Protein AF-A0A7X7B9V8-F1 (afdb_monomer)

Structure (mmCIF, N/CA/C/O backbone):
data_AF-A0A7X7B9V8-F1
#
_entry.id   AF-A0A7X7B9V8-F1
#
loop_
_atom_site.group_PDB
_atom_site.id
_atom_site.type_symbol
_atom_site.label_atom_id
_atom_site.label_alt_id
_atom_site.label_comp_id
_atom_site.label_asym_id
_atom_site.label_entity_id
_atom_site.label_seq_id
_atom_site.pdbx_PDB_ins_code
_atom_site.Cartn_x
_atom_site.Cartn_y
_atom_site.Cartn_z
_atom_site.occupancy
_atom_site.B_iso_or_equiv
_atom_site.auth_seq_id
_atom_site.auth_comp_id
_atom_site.auth_asym_id
_atom_site.auth_atom_id
_atom_site.pdbx_PDB_model_num
ATOM 1 N N . MET A 1 1 ? -2.938 11.870 -14.050 1.00 50.81 1 MET A N 1
ATOM 2 C CA . MET A 1 1 ? -1.542 12.062 -13.607 1.00 50.81 1 MET A CA 1
ATOM 3 C C . MET A 1 1 ? -0.931 10.677 -13.565 1.00 50.81 1 MET A C 1
ATOM 5 O O . MET A 1 1 ? -1.479 9.847 -12.858 1.00 50.81 1 MET A O 1
ATOM 9 N N . GLN A 1 2 ? 0.067 10.386 -14.402 1.00 56.12 2 GLN A N 1
ATOM 10 C CA . GLN A 1 2 ? 0.790 9.113 -14.319 1.00 56.12 2 GLN A CA 1
ATOM 11 C C . GLN A 1 2 ? 1.720 9.167 -13.109 1.00 56.12 2 GLN A C 1
ATOM 13 O O . GLN A 1 2 ? 2.361 10.190 -12.872 1.00 56.12 2 GLN A O 1
ATOM 18 N N . VAL A 1 3 ? 1.734 8.093 -12.333 1.00 61.72 3 VAL A N 1
ATOM 19 C CA . VAL A 1 3 ? 2.549 7.958 -11.132 1.00 61.72 3 VAL A CA 1
ATOM 20 C C . VAL A 1 3 ? 3.860 7.302 -11.538 1.00 61.72 3 VAL A C 1
ATOM 22 O O . VAL A 1 3 ? 3.907 6.094 -11.739 1.00 61.72 3 VAL A O 1
ATOM 25 N N . THR A 1 4 ? 4.917 8.093 -11.688 1.00 69.69 4 THR A N 1
ATOM 26 C CA . THR A 1 4 ? 6.188 7.616 -12.256 1.00 69.69 4 THR A CA 1
ATOM 27 C C . THR A 1 4 ? 7.179 7.139 -11.199 1.00 69.69 4 THR A C 1
ATOM 29 O O . THR A 1 4 ? 8.241 6.624 -11.542 1.00 69.69 4 THR A O 1
ATOM 32 N N . THR A 1 5 ? 6.854 7.290 -9.909 1.00 79.94 5 THR A N 1
ATOM 33 C CA . THR A 1 5 ? 7.676 6.781 -8.804 1.00 79.94 5 THR A CA 1
ATOM 34 C C . THR A 1 5 ? 6.843 6.077 -7.742 1.00 79.94 5 THR A C 1
ATOM 36 O O . THR A 1 5 ? 5.657 6.355 -7.545 1.00 79.94 5 THR A O 1
ATOM 39 N N . TRP A 1 6 ? 7.499 5.183 -7.005 1.00 80.75 6 TRP A N 1
ATOM 40 C CA . TRP A 1 6 ? 6.914 4.509 -5.853 1.00 80.75 6 TRP A CA 1
ATOM 41 C C . TRP A 1 6 ? 6.468 5.493 -4.762 1.00 80.75 6 TRP A C 1
ATOM 43 O O . TRP A 1 6 ? 5.430 5.288 -4.131 1.00 80.75 6 TRP A O 1
ATOM 53 N N . GLU A 1 7 ? 7.199 6.596 -4.543 1.00 82.00 7 GLU A N 1
ATOM 54 C CA . GLU A 1 7 ? 6.770 7.590 -3.558 1.00 82.00 7 GLU A CA 1
ATOM 55 C C . GLU A 1 7 ? 5.460 8.270 -3.936 1.00 82.00 7 GLU A C 1
ATOM 57 O O . GLU A 1 7 ? 4.571 8.353 -3.092 1.00 82.00 7 GLU A O 1
ATOM 62 N N . GLN A 1 8 ? 5.315 8.695 -5.192 1.00 79.38 8 GLN A N 1
ATOM 63 C CA . GLN A 1 8 ? 4.076 9.307 -5.673 1.00 79.38 8 GLN A CA 1
ATOM 64 C C . GLN A 1 8 ? 2.893 8.339 -5.561 1.00 79.38 8 GLN A C 1
ATOM 66 O O . GLN A 1 8 ? 1.770 8.750 -5.255 1.00 79.38 8 GLN A O 1
ATOM 71 N N . TRP A 1 9 ? 3.146 7.047 -5.775 1.00 79.19 9 TRP A N 1
ATOM 72 C CA . TRP A 1 9 ? 2.131 6.013 -5.630 1.00 79.19 9 TRP A CA 1
ATOM 73 C C . TRP A 1 9 ? 1.648 5.912 -4.179 1.00 79.19 9 TRP A C 1
ATOM 75 O O . TRP A 1 9 ? 0.446 5.979 -3.906 1.00 79.19 9 TRP A O 1
ATOM 85 N N . LEU A 1 10 ? 2.589 5.847 -3.234 1.00 79.56 10 LEU A N 1
ATOM 86 C CA . LEU A 1 10 ? 2.291 5.814 -1.803 1.00 79.56 10 LEU A CA 1
ATOM 87 C C . LEU A 1 10 ? 1.588 7.085 -1.312 1.00 79.56 10 LEU A C 1
ATOM 89 O O . LEU A 1 10 ? 0.690 6.989 -0.474 1.00 79.56 10 LEU A O 1
ATOM 93 N N . ASP A 1 11 ? 1.955 8.253 -1.836 1.00 81.94 11 ASP A N 1
ATOM 94 C CA . ASP A 1 11 ? 1.298 9.518 -1.498 1.00 81.94 11 ASP A CA 1
ATOM 95 C C . ASP A 1 11 ? -0.153 9.533 -1.990 1.00 81.94 11 ASP A C 1
ATOM 97 O O . ASP A 1 11 ? -1.061 9.876 -1.230 1.00 81.94 11 ASP A O 1
ATOM 101 N N . THR A 1 12 ? -0.397 9.062 -3.218 1.00 79.25 12 THR A N 1
ATOM 102 C CA . THR A 1 12 ? -1.750 8.951 -3.786 1.00 79.25 12 THR A CA 1
ATOM 103 C C . THR A 1 12 ? -2.616 8.007 -2.948 1.00 79.25 12 THR A C 1
ATOM 105 O O . THR A 1 12 ? -3.747 8.352 -2.591 1.00 79.25 12 THR A O 1
ATOM 108 N N . LEU A 1 13 ? -2.073 6.844 -2.562 1.00 78.06 13 LEU A N 1
ATOM 109 C CA . LEU A 1 13 ? -2.754 5.900 -1.673 1.00 78.06 13 LEU A CA 1
ATOM 110 C C . LEU A 1 13 ? -3.030 6.528 -0.297 1.00 78.06 13 LEU A C 1
ATOM 112 O O . LEU A 1 13 ? -4.105 6.345 0.274 1.00 78.06 13 LEU A O 1
ATOM 116 N N . GLY A 1 14 ? -2.089 7.315 0.225 1.00 79.75 14 GLY A N 1
ATOM 117 C CA . GLY A 1 14 ? -2.245 8.050 1.475 1.00 79.75 14 GLY A CA 1
ATOM 118 C C . GLY A 1 14 ? -3.339 9.104 1.444 1.00 79.75 14 GLY A C 1
ATOM 119 O O . GLY A 1 14 ? -4.079 9.215 2.423 1.00 79.75 14 GLY A O 1
ATOM 120 N N . THR A 1 15 ? -3.467 9.859 0.356 1.00 79.31 15 THR A N 1
ATOM 121 C CA . THR A 1 15 ? -4.555 10.828 0.173 1.00 79.31 15 THR A CA 1
ATOM 122 C C . THR A 1 15 ? -5.907 10.127 0.027 1.00 79.31 15 THR A C 1
ATOM 124 O O . THR A 1 15 ? -6.894 10.559 0.625 1.00 79.31 15 THR A O 1
ATOM 127 N N . ALA A 1 16 ? -5.967 9.018 -0.719 1.00 74.75 16 ALA A N 1
ATOM 128 C CA . ALA A 1 16 ? -7.184 8.216 -0.850 1.00 74.75 16 ALA A CA 1
ATOM 129 C C . ALA A 1 16 ? -7.637 7.651 0.508 1.00 74.75 16 ALA A C 1
ATOM 131 O O . ALA A 1 16 ? -8.812 7.755 0.875 1.00 74.75 16 ALA A O 1
ATOM 132 N N . LEU A 1 17 ? -6.689 7.134 1.295 1.00 74.25 17 LEU A N 1
ATOM 133 C CA . LEU A 1 17 ? -6.936 6.619 2.638 1.00 74.25 17 LEU A CA 1
ATOM 134 C C . LEU A 1 17 ? -7.439 7.710 3.595 1.00 74.25 17 LEU A C 1
ATOM 136 O O . LEU A 1 17 ? -8.407 7.485 4.319 1.00 74.25 17 LEU A O 1
ATOM 140 N N . GLU A 1 18 ? -6.827 8.896 3.590 1.00 76.88 18 GLU A N 1
ATOM 141 C CA . GLU A 1 18 ? -7.282 10.042 4.394 1.00 76.88 18 GLU A CA 1
ATOM 142 C C . GLU A 1 18 ? -8.695 10.472 4.030 1.00 76.88 18 GLU A C 1
ATOM 144 O O . GLU A 1 18 ? -9.524 10.701 4.913 1.00 76.88 18 GLU A O 1
ATOM 149 N N . LYS A 1 19 ? -8.995 10.538 2.730 1.00 73.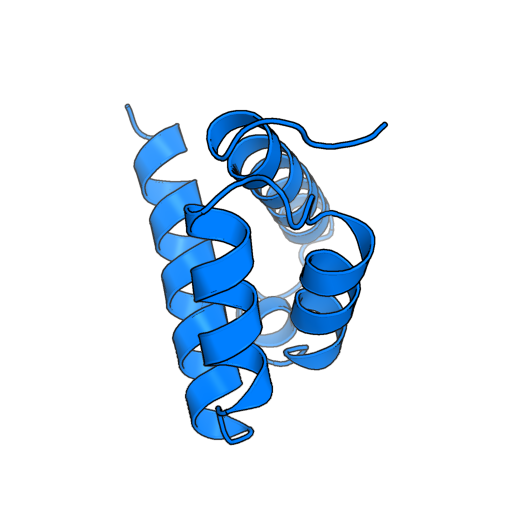44 19 LYS A N 1
ATOM 150 C CA . LYS A 1 19 ? -10.334 10.871 2.253 1.00 73.44 19 LYS A CA 1
ATOM 151 C C . LYS A 1 19 ? -11.351 9.870 2.796 1.00 73.44 19 LYS A C 1
ATOM 153 O O . LYS A 1 19 ? -12.368 10.281 3.351 1.00 73.44 19 LYS A O 1
ATOM 158 N N . ALA A 1 20 ? -11.052 8.577 2.741 1.00 71.38 20 ALA A N 1
ATOM 159 C CA . ALA A 1 20 ? -11.931 7.555 3.293 1.00 71.38 20 ALA A CA 1
ATOM 160 C C . ALA A 1 20 ? -12.082 7.629 4.825 1.00 71.38 20 ALA A C 1
ATOM 162 O O . ALA A 1 20 ? -13.194 7.503 5.343 1.00 71.38 20 ALA A O 1
ATOM 163 N N . GLN A 1 21 ? -10.998 7.902 5.559 1.00 69.00 21 GLN A N 1
ATOM 164 C CA . GLN A 1 21 ? -11.046 8.109 7.011 1.00 69.00 21 GLN A CA 1
ATOM 165 C C . GLN A 1 21 ? -11.872 9.349 7.391 1.00 69.00 21 GLN A C 1
ATOM 167 O O . GLN A 1 21 ? -12.669 9.293 8.330 1.00 69.00 21 GLN A O 1
ATOM 172 N N . SER A 1 22 ? -11.745 10.447 6.639 1.00 72.75 22 SER A N 1
ATOM 173 C CA . SER A 1 22 ? -12.501 11.687 6.872 1.00 72.75 22 SER A CA 1
ATOM 174 C C . SER A 1 22 ? -14.013 11.505 6.697 1.00 72.75 22 SER A C 1
ATOM 176 O O . SER A 1 22 ? -14.802 12.133 7.402 1.00 72.75 22 SER A O 1
ATOM 178 N N . MET A 1 23 ? -14.428 10.565 5.842 1.00 70.75 23 MET A N 1
ATOM 179 C CA . MET A 1 23 ? -15.830 10.180 5.650 1.00 70.75 23 MET A CA 1
ATOM 180 C C . MET A 1 23 ? -16.371 9.265 6.768 1.00 70.75 23 MET A C 1
ATOM 182 O O . MET A 1 23 ? -17.487 8.764 6.661 1.00 70.75 23 MET A O 1
ATOM 186 N N . LYS A 1 24 ? -15.602 9.034 7.848 1.00 66.38 24 LYS A N 1
ATOM 187 C CA . LYS A 1 24 ? -15.904 8.086 8.940 1.00 66.38 24 LYS A CA 1
ATOM 188 C C . LYS A 1 24 ? -16.177 6.657 8.448 1.00 66.38 24 LYS A C 1
ATOM 190 O O . LYS A 1 24 ? -16.834 5.885 9.150 1.00 66.38 24 LYS A O 1
ATOM 195 N N . MET A 1 25 ? -15.663 6.279 7.272 1.00 67.06 25 MET A N 1
ATOM 196 C CA . MET A 1 25 ? -15.752 4.893 6.819 1.00 67.06 25 MET A CA 1
ATOM 197 C C . MET A 1 25 ? -14.947 4.001 7.773 1.00 67.06 25 MET A C 1
ATOM 199 O O . MET A 1 25 ? -13.805 4.329 8.115 1.00 67.06 25 MET A O 1
ATOM 203 N N . PRO A 1 26 ? -15.498 2.858 8.217 1.00 65.62 26 PRO A N 1
ATOM 204 C CA . PRO A 1 26 ? -14.747 1.926 9.041 1.00 65.62 26 PRO A CA 1
ATOM 205 C C . PRO A 1 26 ? -13.482 1.473 8.300 1.00 65.62 26 PRO A C 1
ATOM 207 O O . PRO A 1 26 ? -13.572 1.011 7.165 1.00 65.62 26 PRO A O 1
ATOM 210 N N . LYS A 1 27 ? -12.309 1.486 8.955 1.00 60.72 27 LYS A N 1
ATOM 211 C CA . LYS A 1 27 ? -11.065 0.885 8.411 1.00 60.72 27 LYS A CA 1
ATOM 212 C C . LYS A 1 27 ? -11.279 -0.537 7.875 1.00 60.72 27 LYS A C 1
ATOM 214 O O . LYS A 1 27 ? -10.634 -0.944 6.916 1.00 60.72 27 LYS A O 1
ATOM 219 N N . LYS A 1 28 ? -12.212 -1.272 8.488 1.00 58.22 28 LYS A N 1
ATOM 220 C CA . LYS A 1 28 ? -12.618 -2.631 8.112 1.00 58.22 28 LYS A CA 1
ATOM 221 C C . LYS A 1 28 ? -13.386 -2.701 6.785 1.00 58.22 28 LYS A C 1
ATOM 223 O O . LYS A 1 28 ? -13.370 -3.745 6.158 1.00 58.22 28 LYS A O 1
ATOM 228 N N . MET A 1 29 ? -14.056 -1.623 6.369 1.00 59.66 29 MET A N 1
ATOM 229 C CA . MET A 1 29 ? -14.657 -1.488 5.034 1.00 59.66 29 MET A CA 1
ATOM 230 C C . MET A 1 29 ? -13.587 -1.181 3.985 1.00 59.66 29 MET A C 1
ATOM 232 O O . MET A 1 29 ? -13.587 -1.809 2.939 1.00 59.66 29 MET A O 1
ATOM 236 N N . LEU A 1 30 ? -12.615 -0.326 4.315 1.00 61.28 30 LEU A N 1
ATOM 237 C CA . LEU A 1 30 ? -11.486 -0.016 3.428 1.00 61.28 30 LEU A CA 1
ATOM 238 C C . LEU A 1 30 ? -10.583 -1.220 3.139 1.00 61.28 30 LEU A C 1
ATOM 240 O O . LEU A 1 30 ? -10.055 -1.347 2.045 1.00 61.28 30 LEU A O 1
ATOM 244 N N . THR A 1 31 ? -10.412 -2.110 4.118 1.00 57.03 31 THR A N 1
ATOM 245 C CA . THR A 1 31 ? -9.687 -3.381 3.932 1.00 57.03 31 THR A CA 1
ATOM 246 C C . THR A 1 31 ? -10.543 -4.459 3.277 1.00 57.03 31 THR A C 1
ATOM 248 O O . THR A 1 31 ? -9.999 -5.287 2.556 1.00 57.03 31 THR A O 1
ATOM 251 N N . LYS A 1 32 ? -11.866 -4.456 3.508 1.00 55.59 32 LYS A N 1
ATOM 252 C CA . LYS A 1 32 ? -12.797 -5.406 2.877 1.00 55.59 32 LYS A CA 1
ATOM 253 C C . LYS A 1 32 ? -13.025 -5.130 1.401 1.00 55.59 32 LYS A C 1
ATOM 255 O O . LYS A 1 32 ? -13.275 -6.067 0.651 1.00 55.59 32 LYS A O 1
ATOM 260 N N . SER A 1 33 ? -12.935 -3.879 0.972 1.00 56.81 33 SER A N 1
ATOM 261 C CA . SER A 1 33 ? -12.946 -3.558 -0.447 1.00 56.81 33 SER A CA 1
ATOM 262 C C . SER A 1 33 ? -11.560 -3.818 -1.042 1.00 56.81 33 SER A C 1
ATOM 264 O O . SER A 1 33 ? -10.891 -2.912 -1.530 1.00 56.81 33 SER A O 1
ATOM 266 N N . ALA A 1 34 ? -11.123 -5.084 -1.018 1.00 56.62 34 ALA A N 1
ATOM 267 C CA . ALA A 1 34 ? -9.984 -5.537 -1.809 1.00 56.62 34 ALA A CA 1
ATOM 268 C C . ALA A 1 34 ? -10.187 -5.146 -3.282 1.00 56.62 34 ALA A C 1
ATOM 270 O O . ALA A 1 34 ? -9.250 -4.696 -3.922 1.00 56.62 34 ALA A O 1
ATOM 271 N N . ALA A 1 35 ? -11.426 -5.202 -3.782 1.00 61.12 35 ALA A N 1
ATOM 272 C CA . ALA A 1 35 ? -11.787 -4.700 -5.105 1.00 61.12 35 ALA A CA 1
ATOM 273 C C . ALA A 1 35 ? -11.418 -3.219 -5.304 1.00 61.12 35 ALA A C 1
ATOM 275 O O . ALA A 1 35 ? -10.720 -2.904 -6.255 1.00 61.12 35 ALA A O 1
ATOM 276 N N . GLU A 1 36 ? -11.777 -2.328 -4.375 1.00 64.56 36 GLU A N 1
ATOM 277 C CA . GLU A 1 36 ? -11.463 -0.894 -4.501 1.00 64.56 36 GLU A CA 1
ATOM 278 C C . GLU A 1 36 ? -9.955 -0.624 -4.443 1.00 64.56 36 GLU A C 1
ATOM 280 O O . GLU A 1 36 ? -9.455 0.246 -5.153 1.00 64.56 36 GLU A O 1
ATOM 285 N N . LEU A 1 37 ? -9.209 -1.377 -3.625 1.00 67.25 37 LEU A N 1
ATOM 286 C CA . LEU A 1 37 ? -7.748 -1.279 -3.597 1.00 67.25 37 LEU A CA 1
ATOM 287 C C . LEU A 1 37 ? -7.101 -1.852 -4.858 1.00 67.25 37 LEU A C 1
ATOM 289 O O . LEU A 1 37 ? -6.114 -1.293 -5.324 1.00 67.25 37 LEU A O 1
ATOM 293 N N . GLY A 1 38 ? -7.651 -2.933 -5.408 1.00 66.38 38 GLY A N 1
ATOM 294 C CA . GLY A 1 38 ? -7.221 -3.538 -6.664 1.00 66.38 38 GLY A CA 1
ATOM 295 C C . GLY A 1 38 ? -7.465 -2.620 -7.858 1.00 66.38 38 GLY A C 1
ATOM 296 O O . GLY A 1 38 ? -6.549 -2.401 -8.643 1.00 66.38 38 GLY A O 1
ATOM 297 N N . ASP A 1 39 ? -8.652 -2.027 -7.956 1.00 69.38 39 ASP A N 1
ATOM 298 C CA . ASP A 1 39 ? -8.991 -1.051 -8.996 1.00 69.38 39 ASP A CA 1
ATOM 299 C C . ASP A 1 39 ? -8.085 0.179 -8.880 1.00 69.38 39 ASP A C 1
ATOM 301 O O . ASP A 1 39 ? -7.461 0.589 -9.856 1.00 69.38 39 ASP A O 1
ATOM 305 N N . PHE A 1 40 ? -7.893 0.693 -7.660 1.00 69.06 40 PHE A N 1
ATOM 306 C CA . PHE A 1 40 ? -6.961 1.789 -7.411 1.00 69.06 40 PHE A CA 1
ATOM 307 C C . PHE A 1 40 ? -5.523 1.428 -7.815 1.00 69.06 40 PHE A C 1
ATOM 309 O O . PHE A 1 40 ? -4.867 2.217 -8.493 1.00 69.06 40 PHE A O 1
ATOM 316 N N . LEU A 1 41 ? -5.037 0.235 -7.448 1.00 67.75 41 LEU A N 1
ATOM 317 C CA . LEU A 1 41 ? -3.730 -0.302 -7.848 1.00 67.75 41 LEU A CA 1
ATOM 318 C C . LEU A 1 41 ? -3.582 -0.331 -9.370 1.00 67.75 41 LEU A C 1
ATOM 320 O O . LEU A 1 41 ? -2.597 0.173 -9.900 1.00 67.75 41 LEU A O 1
ATOM 324 N N . PHE A 1 42 ? -4.558 -0.897 -10.074 1.00 70.12 42 PHE A N 1
ATOM 325 C CA . PHE A 1 42 ? -4.515 -1.025 -11.527 1.00 70.12 42 PHE A CA 1
ATOM 326 C C . PHE A 1 42 ? -4.582 0.324 -12.247 1.00 70.12 42 PHE A C 1
ATOM 328 O O . PHE A 1 42 ? -3.905 0.496 -13.259 1.00 70.12 42 PHE A O 1
ATOM 335 N N . GLU A 1 43 ? -5.358 1.278 -11.734 1.00 70.62 43 GLU A N 1
ATOM 336 C CA . GLU A 1 43 ? -5.526 2.598 -12.348 1.00 70.62 43 GLU A CA 1
ATOM 337 C C . GLU A 1 43 ? -4.340 3.543 -12.106 1.00 70.62 43 GLU A C 1
ATOM 339 O O . GLU A 1 43 ? -4.112 4.452 -12.908 1.00 70.62 43 GLU A O 1
ATOM 344 N N . THR A 1 44 ? -3.580 3.356 -11.019 1.00 67.56 44 THR A N 1
ATOM 345 C CA . THR A 1 44 ? -2.505 4.288 -10.617 1.00 67.56 44 THR A CA 1
ATOM 346 C C . THR A 1 44 ? -1.086 3.763 -10.798 1.00 67.56 44 THR A C 1
ATOM 348 O O . THR A 1 44 ? -0.150 4.534 -10.615 1.00 67.56 44 THR A O 1
ATOM 351 N N . ILE A 1 45 ? -0.881 2.498 -11.162 1.00 72.12 45 ILE A N 1
ATOM 352 C CA . ILE A 1 45 ? 0.462 1.929 -11.330 1.00 72.12 45 ILE A CA 1
ATOM 353 C C . ILE A 1 45 ? 1.042 2.223 -12.721 1.00 72.12 45 ILE A C 1
ATOM 355 O O . ILE A 1 45 ? 0.468 1.853 -13.744 1.00 72.12 45 ILE A O 1
ATOM 359 N N . ASP A 1 46 ? 2.252 2.786 -12.749 1.00 71.62 46 ASP A N 1
ATOM 360 C CA . ASP A 1 46 ? 3.134 2.736 -13.919 1.00 71.62 46 ASP A CA 1
ATOM 361 C C . ASP A 1 46 ? 3.920 1.406 -13.932 1.00 71.62 46 ASP A C 1
ATOM 363 O O . ASP A 1 46 ? 4.625 1.111 -12.955 1.00 71.62 46 ASP A O 1
ATOM 367 N N . PRO A 1 47 ? 3.799 0.575 -14.990 1.00 68.69 47 PRO A N 1
ATOM 368 C CA . PRO A 1 47 ? 4.509 -0.697 -15.088 1.00 68.69 47 PRO A CA 1
ATOM 369 C C . PRO A 1 47 ? 6.035 -0.543 -15.127 1.00 68.69 47 PRO A C 1
ATOM 371 O O . PRO A 1 47 ? 6.735 -1.495 -14.773 1.00 68.69 47 PRO A O 1
ATOM 374 N N . ASP A 1 48 ? 6.570 0.608 -15.534 1.00 79.00 48 ASP A N 1
ATOM 375 C CA . ASP A 1 48 ? 8.015 0.838 -15.625 1.00 79.00 48 ASP A CA 1
ATOM 376 C C . ASP A 1 48 ? 8.673 1.023 -14.247 1.00 79.00 48 ASP A C 1
ATOM 378 O O . ASP A 1 48 ? 9.891 0.890 -14.123 1.00 79.00 48 ASP A O 1
ATOM 382 N N . VAL A 1 49 ? 7.874 1.208 -13.190 1.00 82.00 49 VAL A N 1
ATOM 383 C CA . VAL A 1 49 ? 8.333 1.224 -11.795 1.00 82.00 49 VAL A CA 1
ATOM 384 C C . VAL A 1 49 ? 8.409 -0.214 -11.246 1.00 82.00 49 VAL A C 1
ATOM 386 O O . VAL A 1 49 ? 7.376 -0.890 -11.143 1.00 82.00 49 VAL A O 1
ATOM 389 N N . PRO A 1 50 ? 9.599 -0.714 -10.856 1.00 85.00 50 PRO A N 1
ATOM 390 C CA . PRO A 1 50 ? 9.777 -2.093 -10.392 1.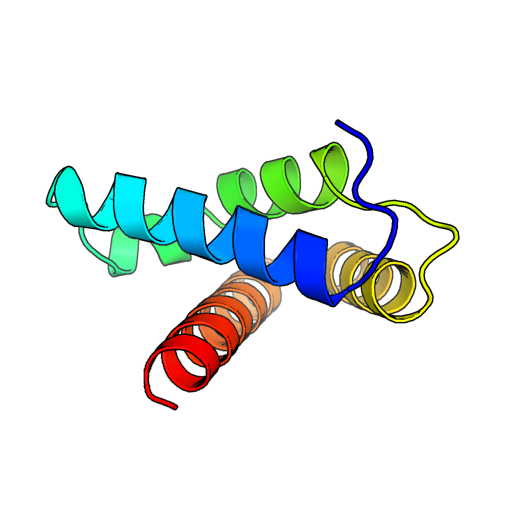00 85.00 50 PRO A CA 1
ATOM 391 C C . PRO A 1 50 ? 8.907 -2.474 -9.185 1.00 85.00 50 PRO A C 1
ATOM 393 O O . PRO A 1 50 ? 8.344 -3.569 -9.156 1.00 85.00 50 PRO A O 1
ATOM 396 N N . GLU A 1 51 ? 8.757 -1.578 -8.209 1.00 84.50 51 GLU A N 1
ATOM 397 C CA . GLU A 1 51 ? 7.961 -1.791 -6.995 1.00 84.50 51 GLU A CA 1
ATOM 398 C C . GLU A 1 51 ? 6.477 -1.954 -7.323 1.00 84.50 51 GLU A C 1
ATOM 400 O O . GLU A 1 51 ? 5.818 -2.873 -6.831 1.00 84.50 51 GLU A O 1
ATOM 405 N N . ASN A 1 52 ? 5.967 -1.107 -8.218 1.00 81.50 52 ASN A N 1
ATOM 406 C CA . ASN A 1 52 ? 4.590 -1.182 -8.677 1.00 81.50 52 ASN A CA 1
ATOM 407 C C . ASN A 1 52 ? 4.327 -2.493 -9.430 1.00 81.50 52 ASN A C 1
ATOM 409 O O . ASN A 1 52 ? 3.306 -3.151 -9.220 1.00 81.50 52 ASN A O 1
ATOM 413 N N . ARG A 1 53 ? 5.269 -2.908 -10.285 1.00 84.75 53 ARG A N 1
ATOM 414 C CA . ARG A 1 53 ? 5.185 -4.172 -11.026 1.00 84.75 53 ARG A CA 1
ATOM 415 C C . ARG A 1 53 ? 5.173 -5.381 -10.092 1.00 84.75 53 ARG A C 1
ATOM 417 O O . ARG A 1 53 ? 4.379 -6.301 -10.300 1.00 84.75 53 ARG A O 1
ATOM 424 N N . LEU A 1 54 ? 6.024 -5.380 -9.066 1.00 88.19 54 LEU A N 1
ATOM 425 C CA . LEU A 1 54 ? 6.049 -6.432 -8.051 1.00 88.19 54 LEU A CA 1
ATOM 426 C C . LEU A 1 54 ? 4.710 -6.501 -7.313 1.00 88.19 54 LEU A C 1
ATOM 428 O O . LEU A 1 54 ? 4.123 -7.576 -7.211 1.00 88.19 54 LEU A O 1
ATOM 432 N N . LEU A 1 55 ? 4.205 -5.356 -6.854 1.00 85.12 55 LEU A N 1
ATOM 433 C CA . LEU A 1 55 ? 2.948 -5.281 -6.118 1.00 85.12 55 LEU A CA 1
ATOM 434 C C . LEU A 1 55 ? 1.763 -5.772 -6.956 1.00 85.12 55 LEU A C 1
ATOM 436 O O . LEU A 1 55 ? 0.956 -6.561 -6.468 1.00 85.12 55 LEU A O 1
ATOM 440 N N . LYS A 1 56 ? 1.701 -5.374 -8.231 1.00 83.38 56 LYS A N 1
ATOM 441 C CA . LYS A 1 56 ? 0.704 -5.861 -9.190 1.00 83.38 56 LYS A CA 1
ATOM 442 C C . LYS A 1 56 ? 0.779 -7.377 -9.370 1.00 83.38 56 LYS A C 1
ATOM 444 O O . LYS A 1 56 ? -0.241 -8.049 -9.295 1.00 83.38 56 LYS A O 1
ATOM 449 N N . THR A 1 57 ? 1.983 -7.919 -9.536 1.00 88.56 57 THR A N 1
ATOM 450 C CA . THR A 1 57 ? 2.186 -9.369 -9.686 1.00 88.56 57 THR A CA 1
ATOM 451 C C . THR A 1 57 ? 1.719 -10.126 -8.439 1.00 88.56 57 THR A C 1
ATOM 453 O O . THR A 1 57 ? 1.015 -11.125 -8.547 1.00 88.56 57 THR A O 1
ATOM 456 N N . MET A 1 58 ? 2.060 -9.635 -7.240 1.00 89.56 58 MET A N 1
ATOM 457 C CA . MET A 1 58 ? 1.590 -10.228 -5.983 1.00 89.56 58 MET A CA 1
ATOM 458 C C . MET A 1 58 ? 0.064 -10.174 -5.872 1.00 89.56 58 MET A C 1
ATOM 460 O O . MET A 1 58 ? -0.552 -11.141 -5.440 1.00 89.56 58 MET A O 1
ATOM 464 N N . TRP A 1 59 ? -0.543 -9.062 -6.288 1.00 86.19 59 TRP A N 1
ATOM 465 C CA . TRP A 1 59 ? -1.990 -8.877 -6.269 1.00 86.19 59 TRP A CA 1
ATOM 466 C C . TRP A 1 59 ? -2.727 -9.809 -7.242 1.00 86.19 59 TRP A C 1
ATOM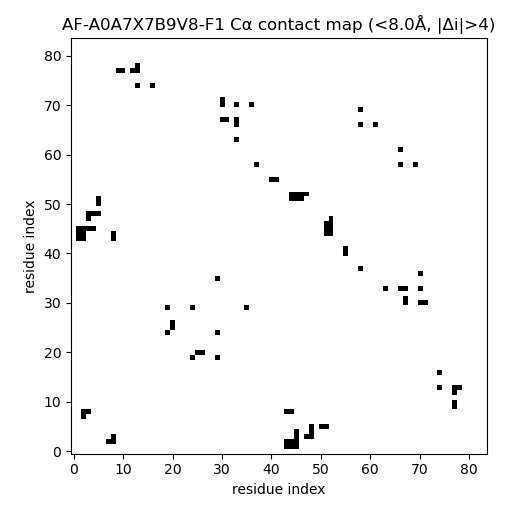 468 O O . TRP A 1 59 ? -3.778 -10.348 -6.900 1.00 86.19 59 TRP A O 1
ATOM 478 N N . GLU A 1 60 ? -2.184 -10.019 -8.443 1.00 86.62 60 GLU A N 1
ATOM 479 C CA . GLU A 1 60 ? -2.748 -10.918 -9.461 1.00 86.62 60 GLU A CA 1
ATOM 480 C C . GLU A 1 60 ? -2.683 -12.394 -9.042 1.00 86.62 60 GLU A C 1
ATOM 482 O O . GLU A 1 60 ? -3.597 -13.155 -9.357 1.00 86.62 60 GLU A O 1
ATOM 487 N N . LEU A 1 61 ? -1.635 -12.791 -8.312 1.00 91.62 61 LEU A N 1
ATOM 488 C CA . LEU A 1 61 ? -1.459 -14.161 -7.816 1.00 91.62 61 LEU A CA 1
ATOM 489 C C . LEU A 1 61 ? -2.258 -14.462 -6.541 1.00 91.62 61 LEU A C 1
ATOM 491 O O . LEU A 1 61 ? -2.537 -15.627 -6.269 1.00 91.62 61 LEU A O 1
ATOM 495 N N . ALA A 1 62 ? -2.592 -13.433 -5.763 1.00 88.81 62 ALA A N 1
ATOM 496 C CA . ALA A 1 62 ? -3.210 -13.577 -4.454 1.00 88.81 62 ALA A CA 1
ATOM 497 C C . ALA A 1 62 ? -4.682 -14.022 -4.522 1.00 88.81 62 ALA A C 1
ATOM 499 O O . ALA A 1 62 ? -5.485 -13.506 -5.314 1.00 88.81 62 ALA A O 1
ATOM 500 N N . ASP A 1 63 ? -5.059 -14.922 -3.614 1.00 89.44 63 ASP A N 1
ATOM 501 C CA . ASP A 1 63 ? -6.463 -15.201 -3.311 1.00 89.44 63 ASP A CA 1
ATOM 502 C C . ASP A 1 63 ? -7.130 -14.037 -2.544 1.00 89.44 63 ASP A C 1
ATOM 504 O O . ASP A 1 63 ? -6.490 -13.047 -2.181 1.00 89.44 63 ASP A O 1
ATOM 508 N N . ASP A 1 64 ? -8.440 -14.115 -2.302 1.00 83.81 64 ASP A N 1
ATOM 509 C CA . ASP A 1 64 ? -9.187 -13.025 -1.653 1.00 83.81 64 ASP A CA 1
ATOM 510 C C . ASP A 1 64 ? -8.659 -12.688 -0.248 1.00 83.81 64 ASP A C 1
ATOM 512 O O . ASP A 1 6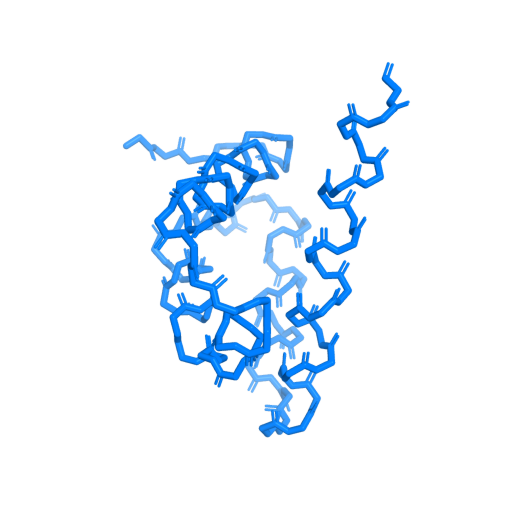4 ? -8.591 -11.519 0.141 1.00 83.81 64 ASP A O 1
ATOM 516 N N . ARG A 1 65 ? -8.232 -13.696 0.518 1.00 85.88 65 ARG A N 1
ATOM 517 C CA . ARG A 1 65 ? -7.710 -13.512 1.876 1.00 85.88 65 ARG A CA 1
ATOM 518 C C . ARG A 1 65 ? -6.310 -12.902 1.847 1.00 85.88 65 ARG A C 1
ATOM 520 O O . ARG A 1 65 ? -5.964 -12.070 2.695 1.00 85.88 65 ARG A O 1
ATOM 527 N N . GLU A 1 66 ? -5.488 -13.324 0.899 1.00 89.38 66 GLU A N 1
ATOM 528 C CA . GLU A 1 66 ? -4.160 -12.773 0.662 1.00 89.38 66 GLU A CA 1
ATOM 529 C C . GLU A 1 66 ? -4.246 -11.323 0.178 1.00 89.38 66 GLU A C 1
ATOM 531 O O . GLU A 1 66 ? -3.498 -10.481 0.677 1.00 89.38 66 GLU A O 1
ATOM 536 N N . LYS A 1 67 ? -5.216 -10.991 -0.683 1.00 84.81 67 LYS A N 1
ATOM 537 C CA . LYS A 1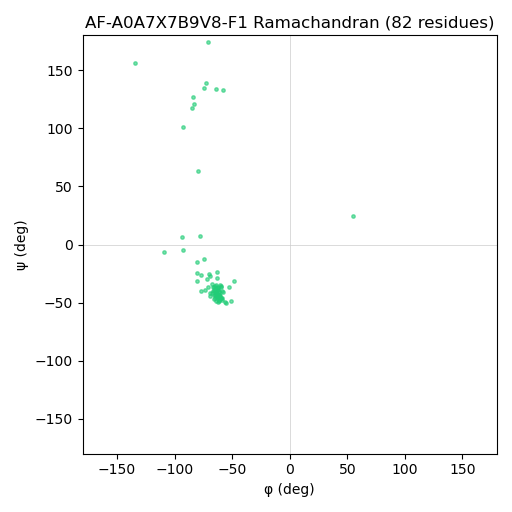 67 ? -5.509 -9.612 -1.105 1.00 84.81 67 LYS A CA 1
ATOM 538 C C . LYS A 1 67 ? -5.916 -8.726 0.064 1.00 84.81 67 LYS A C 1
ATOM 540 O O . LYS A 1 67 ? -5.357 -7.641 0.209 1.00 84.81 67 LYS A O 1
ATOM 545 N N . GLU A 1 68 ? -6.814 -9.183 0.942 1.00 82.06 68 GLU A N 1
ATOM 546 C CA . GLU A 1 68 ? -7.163 -8.450 2.172 1.00 82.06 68 GLU A CA 1
ATOM 547 C C . GLU A 1 68 ? -5.932 -8.218 3.068 1.00 82.06 68 GLU A C 1
ATOM 549 O O . GLU A 1 68 ? -5.750 -7.142 3.650 1.00 82.06 68 GLU A O 1
ATOM 554 N N . SER A 1 69 ? -5.054 -9.219 3.165 1.00 87.50 69 SER A N 1
ATOM 555 C CA . SER A 1 69 ? -3.828 -9.135 3.964 1.00 87.50 69 SER A CA 1
ATOM 556 C C . SER A 1 69 ? -2.822 -8.152 3.357 1.00 87.50 69 SER A C 1
ATOM 558 O O . SER A 1 69 ? -2.269 -7.316 4.076 1.00 87.50 69 SER A O 1
ATOM 560 N N . LEU A 1 70 ? -2.626 -8.206 2.037 1.00 86.69 70 LEU A N 1
ATOM 561 C CA . LEU A 1 70 ? -1.772 -7.302 1.271 1.00 86.69 70 LEU A CA 1
ATOM 562 C C . LEU A 1 70 ? -2.279 -5.859 1.376 1.00 86.69 70 LEU A C 1
ATOM 564 O O . LEU A 1 70 ? -1.526 -4.975 1.777 1.00 86.69 70 LEU A O 1
ATOM 568 N N . ALA A 1 71 ? -3.575 -5.640 1.149 1.00 81.62 71 ALA A N 1
ATOM 569 C CA . ALA A 1 71 ? -4.268 -4.373 1.371 1.00 81.62 71 ALA A CA 1
ATOM 570 C C . ALA A 1 71 ? -4.009 -3.799 2.775 1.00 81.62 71 ALA A C 1
ATOM 572 O O . ALA A 1 71 ? -3.628 -2.635 2.935 1.00 81.62 71 ALA A O 1
ATOM 573 N N . GLY A 1 72 ? -4.163 -4.632 3.809 1.00 82.94 72 GLY A N 1
ATOM 574 C CA . GLY A 1 72 ? -3.905 -4.241 5.191 1.00 82.94 72 GLY A CA 1
ATOM 575 C C . GLY A 1 72 ? -2.449 -3.842 5.452 1.00 82.94 72 GLY A C 1
ATOM 576 O O . GLY A 1 72 ? -2.199 -2.913 6.225 1.00 82.94 72 GLY A O 1
ATOM 577 N N . LEU A 1 73 ? -1.483 -4.510 4.817 1.00 87.81 73 LEU A N 1
ATOM 578 C CA . LEU A 1 73 ? -0.064 -4.150 4.900 1.00 87.81 73 LEU A CA 1
ATOM 579 C C . LEU A 1 73 ? 0.230 -2.824 4.190 1.00 87.81 73 LEU A C 1
ATOM 581 O O . LEU A 1 73 ? 0.942 -1.997 4.757 1.00 87.81 73 LEU A O 1
ATOM 585 N N . MET A 1 74 ? -0.362 -2.585 3.017 1.00 83.00 74 MET A N 1
ATOM 586 C CA . MET A 1 74 ? -0.197 -1.331 2.271 1.00 83.00 74 MET A CA 1
ATOM 587 C C . MET A 1 74 ? -0.706 -0.123 3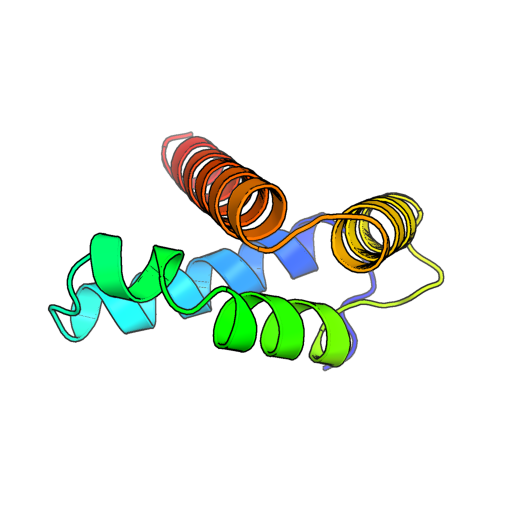.061 1.00 83.00 74 MET A C 1
ATOM 589 O O . MET A 1 74 ? -0.013 0.887 3.167 1.00 83.00 74 MET A O 1
ATOM 593 N N . ILE A 1 75 ? -1.868 -0.251 3.704 1.00 80.06 75 ILE A N 1
ATOM 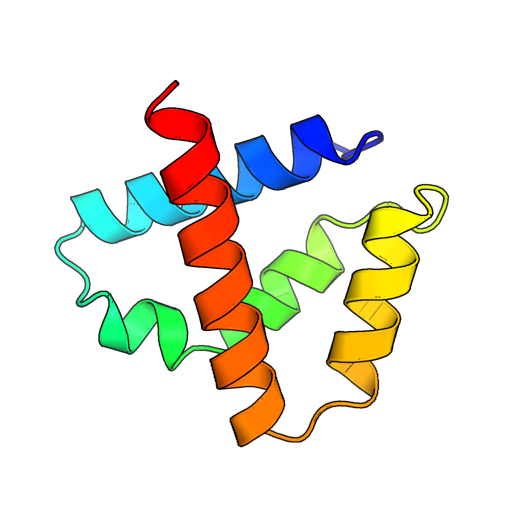594 C CA . ILE A 1 75 ? -2.408 0.788 4.592 1.00 80.06 75 ILE A CA 1
ATOM 595 C C . ILE A 1 75 ? -1.434 1.077 5.741 1.00 80.06 75 ILE A C 1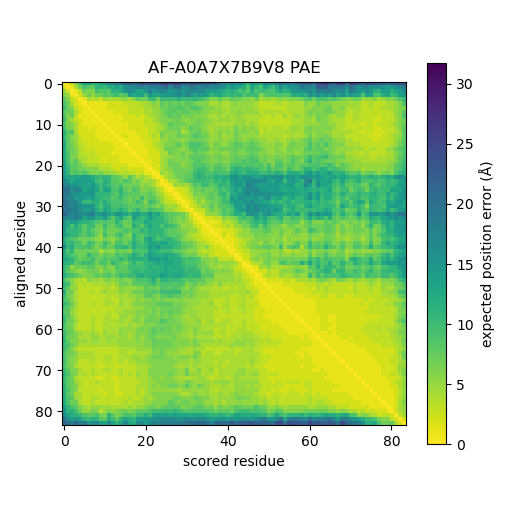
ATOM 597 O O . ILE A 1 75 ? -1.102 2.234 5.993 1.00 80.06 75 ILE A O 1
ATOM 601 N N . LYS A 1 76 ? -0.924 0.038 6.416 1.00 84.88 76 LYS A N 1
ATOM 602 C CA . LYS A 1 76 ? 0.045 0.203 7.515 1.00 84.88 76 LYS A CA 1
ATOM 603 C C . LYS A 1 76 ? 1.354 0.843 7.050 1.00 84.88 76 LYS A C 1
ATOM 605 O O . LYS A 1 76 ? 1.932 1.633 7.792 1.00 84.88 76 LYS A O 1
ATOM 610 N N . LEU A 1 77 ? 1.826 0.505 5.850 1.00 86.12 77 LEU A N 1
ATOM 611 C CA . LEU A 1 77 ? 3.032 1.082 5.254 1.00 86.12 77 LEU A CA 1
ATOM 612 C C . LEU A 1 77 ? 2.875 2.595 5.056 1.00 86.12 77 LEU A C 1
ATOM 614 O O . LEU A 1 77 ? 3.741 3.366 5.470 1.00 86.12 77 LEU A O 1
ATOM 618 N N . VAL A 1 78 ? 1.748 3.011 4.479 1.00 82.25 78 VAL A N 1
ATOM 619 C CA . VAL A 1 78 ? 1.410 4.422 4.260 1.00 82.25 78 VAL A CA 1
ATOM 620 C C . VAL A 1 78 ? 1.244 5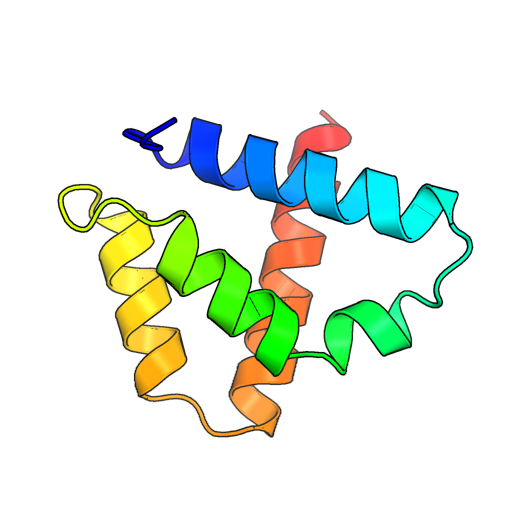.173 5.584 1.00 82.25 78 VAL A C 1
ATOM 622 O O . VAL A 1 78 ? 1.800 6.256 5.748 1.00 82.25 78 VAL A O 1
ATOM 625 N N . GLU A 1 79 ? 0.545 4.592 6.563 1.00 80.25 79 GLU A N 1
ATOM 626 C CA . GLU A 1 79 ? 0.378 5.194 7.895 1.00 80.25 79 GLU A CA 1
ATOM 627 C C . GLU A 1 79 ? 1.720 5.378 8.622 1.00 80.25 79 GLU A C 1
ATOM 629 O O . GLU A 1 79 ? 1.960 6.421 9.236 1.00 80.25 79 GLU A O 1
ATOM 634 N N . LYS A 1 80 ? 2.630 4.401 8.505 1.00 83.62 80 LYS A N 1
ATOM 635 C CA . LYS A 1 80 ? 3.977 4.487 9.082 1.00 83.62 80 LYS A CA 1
ATOM 636 C C . LYS A 1 80 ? 4.811 5.598 8.438 1.00 83.62 80 LYS A C 1
ATOM 638 O O . LYS A 1 80 ? 5.578 6.252 9.133 1.00 83.62 80 LYS A O 1
ATOM 643 N N . ARG A 1 81 ? 4.662 5.836 7.131 1.00 76.81 81 ARG A N 1
ATOM 644 C CA . ARG A 1 81 ? 5.363 6.932 6.440 1.00 76.81 81 ARG A CA 1
ATOM 645 C C . ARG A 1 81 ? 4.865 8.320 6.835 1.00 76.81 81 ARG A C 1
ATOM 647 O O . ARG A 1 81 ? 5.646 9.249 6.758 1.00 76.81 81 ARG A O 1
ATOM 654 N N . LYS A 1 82 ? 3.606 8.466 7.260 1.00 66.50 82 LYS A N 1
ATOM 655 C CA . LYS A 1 82 ? 3.045 9.760 7.700 1.00 66.50 82 LYS A CA 1
ATOM 656 C C . LYS A 1 82 ? 3.403 10.144 9.136 1.00 66.50 82 LYS A C 1
ATOM 658 O O . LYS A 1 82 ? 3.176 11.277 9.540 1.00 66.50 82 LYS A O 1
ATOM 663 N N . THR A 1 83 ? 3.889 9.191 9.928 1.00 57.88 83 THR A N 1
ATOM 664 C CA . THR A 1 83 ? 4.251 9.392 11.343 1.00 57.88 83 THR A CA 1
ATOM 665 C C . THR A 1 83 ? 5.733 9.742 11.550 1.00 57.88 83 THR A C 1
ATOM 667 O O . THR A 1 83 ? 6.183 9.858 12.692 1.00 57.88 83 THR A O 1
ATOM 670 N N . HIS A 1 84 ? 6.479 9.957 10.465 1.00 41.94 84 HIS A N 1
ATOM 671 C CA . HIS A 1 84 ? 7.846 10.484 10.422 1.00 41.94 84 HIS A CA 1
ATOM 672 C C . HIS A 1 84 ? 7.922 11.627 9.414 1.00 41.94 84 HIS A C 1
ATOM 674 O O . HIS A 1 84 ? 8.751 12.531 9.651 1.00 41.94 84 HIS A O 1
#

Sequence (84 aa):
MQVTTWEQWLDTLGTALEKAQSMKMPKKMLTKSAAELGDFLFETIDPDVPENRLLKTMWELADDREKESLAGLMIKLVEKRKTH

pLDDT: mean 75.02, std 10.82, range [41.94, 91.62]

Radius of gyration: 12.27 Å; Cα contacts (8 Å, |Δi|>4): 54; chains: 1; bounding box: 26×27×27 Å

Foldseek 3Di:
DADPEPVSLLVVVLVVVVVCVVVVNPVVVQLLCLVVVLVSLVVHDDCVYPVSVVLNVQSVPDDSVSSSVSSVVSVVVSVVVVVD

Secondary structure (DSSP, 8-state):
----SHHHHHHHHHHHHHHHHHTT--HHHHHH-HHHHHHHHHHH--TTSHHHHHHHHHHHH--HHHHHHHHHHHHHHHHHHHT-

Solvent-accessible surface area (backbone atoms only — not comparable to full-atom values): 4751 Å² total; per-residue (Å²): 132,86,33,84,42,70,67,56,41,47,50,53,52,42,53,54,49,49,54,43,50,74,70,66,51,55,70,68,54,65,34,64,34,38,64,60,52,48,52,50,49,66,74,47,52,36,72,89,32,68,68,46,39,50,52,50,53,53,54,73,71,39,50,75,69,52,35,30,51,51,48,48,49,53,54,51,52,41,54,56,61,72,76,109

Mean predicted aligned error: 6.56 Å